Protein AF-A0A3D1XNE2-F1 (afdb_monomer_lite)

Radius of gyration: 12.39 Å; chains: 1; bounding box: 31×25×26 Å

Sequence (77 aa):
DDNEGKTLVSSSSMAKGFKEQMKTGGNLKAAALVGAMIGEQAAAKGIKEIYCDRNGFHYSGRVKALADAVREKGIKF

Foldseek 3Di:
DVVVPDDQDDDACPDPVNCVVDVDCPALVNLLVSLLVRLVSCVVVVQAEDDLDPVPDDCDGSVVSSVVSSVVSRHHD

Secondary structure (DSSP, 8-state):
-TTTT--S----TTSHHHHHH-S-TTSHHHHHHHHHHHHHHHHHTT--B-----TT--SSTHHHHHHHHHHHTT-B-

pLDDT: mean 79.17, std 8.06, range [60.75, 89.31]

Structure (mmCIF, N/CA/C/O backbone):
data_AF-A0A3D1XNE2-F1
#
_entry.id   AF-A0A3D1XNE2-F1
#
loop_
_atom_site.group_PDB
_atom_site.id
_atom_site.type_symbol
_atom_site.label_atom_id
_atom_site.label_alt_id
_atom_site.label_comp_id
_atom_site.la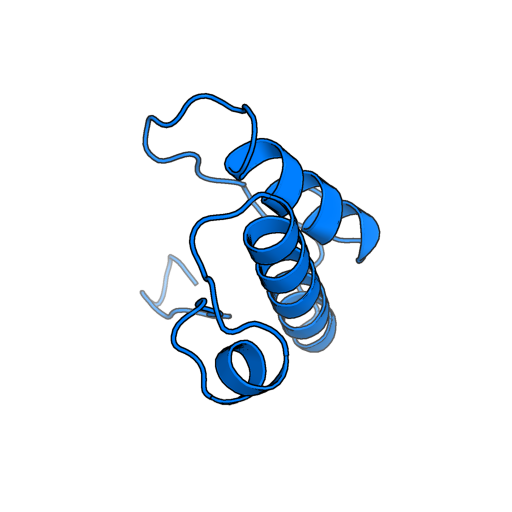bel_asym_id
_atom_site.label_entity_id
_atom_site.label_seq_id
_atom_site.pdbx_PDB_ins_code
_atom_site.Cartn_x
_atom_site.Cartn_y
_atom_site.Cartn_z
_atom_site.occupancy
_atom_site.B_iso_or_equiv
_atom_site.auth_seq_id
_atom_site.auth_comp_id
_atom_site.auth_asym_id
_atom_site.auth_atom_id
_atom_site.pdbx_PDB_model_num
ATOM 1 N N . ASP A 1 1 ? -6.988 9.012 9.022 1.00 61.53 1 ASP A N 1
ATOM 2 C CA . ASP A 1 1 ? -8.342 9.521 9.167 1.00 61.53 1 ASP A CA 1
ATOM 3 C C . ASP A 1 1 ? -8.318 10.944 8.671 1.00 61.53 1 ASP A C 1
ATOM 5 O O . ASP A 1 1 ? -7.635 11.770 9.271 1.00 61.53 1 ASP A O 1
ATOM 9 N N . ASP A 1 2 ? -8.943 11.168 7.520 1.00 60.75 2 ASP A N 1
ATOM 10 C CA . ASP A 1 2 ? -8.936 12.462 6.834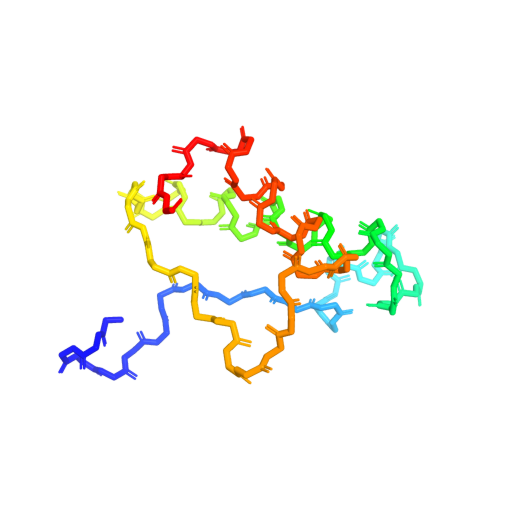 1.00 60.75 2 ASP A CA 1
ATOM 11 C C . ASP A 1 2 ? -9.713 13.528 7.611 1.00 60.75 2 ASP A C 1
ATOM 13 O O . ASP A 1 2 ? -9.402 14.709 7.487 1.00 60.75 2 ASP A O 1
ATOM 17 N N . ASN A 1 3 ? -10.655 13.129 8.475 1.00 70.81 3 ASN A N 1
ATOM 18 C CA . ASN A 1 3 ? -11.352 14.070 9.349 1.00 70.81 3 ASN A CA 1
ATOM 19 C C . ASN A 1 3 ? -10.479 14.507 10.531 1.00 70.81 3 ASN A C 1
ATOM 21 O O . ASN A 1 3 ? -10.587 15.640 10.992 1.00 70.81 3 ASN A O 1
ATOM 25 N N . GLU A 1 4 ? -9.597 13.631 11.019 1.00 76.56 4 GLU A N 1
ATOM 26 C CA . GLU A 1 4 ? -8.700 13.938 12.143 1.00 76.56 4 GLU A CA 1
ATOM 27 C C . GLU A 1 4 ? -7.272 14.325 11.719 1.00 76.56 4 GLU A C 1
ATOM 29 O O . GLU A 1 4 ? -6.437 14.607 12.579 1.00 76.56 4 GLU A O 1
ATOM 34 N N . GLY A 1 5 ? -6.946 14.293 10.421 1.00 75.00 5 GLY A N 1
ATOM 35 C CA . GLY A 1 5 ? -5.586 14.528 9.917 1.00 75.00 5 GLY A CA 1
ATOM 36 C C . GLY A 1 5 ? -4.548 13.521 10.437 1.00 75.00 5 GLY A C 1
ATOM 37 O O . GLY A 1 5 ? -3.357 13.827 10.504 1.00 75.00 5 GLY A O 1
ATOM 38 N N . LYS A 1 6 ? -4.979 12.323 10.853 1.00 79.19 6 LYS A N 1
ATOM 39 C CA . LYS A 1 6 ? -4.112 11.317 11.492 1.00 79.19 6 LYS A CA 1
ATOM 40 C C . LYS A 1 6 ? -3.719 10.210 10.528 1.00 79.19 6 LYS A C 1
ATOM 42 O O . LYS A 1 6 ? -4.574 9.542 9.952 1.00 79.19 6 LYS A O 1
ATOM 47 N N . THR A 1 7 ? -2.431 9.906 10.436 1.00 81.31 7 THR A N 1
ATOM 48 C CA . THR A 1 7 ? -1.955 8.729 9.701 1.00 81.31 7 THR A CA 1
ATOM 49 C C . THR A 1 7 ? -2.338 7.452 10.448 1.00 81.31 7 THR A C 1
ATOM 51 O O . THR A 1 7 ? -1.866 7.208 11.558 1.00 81.31 7 THR A O 1
ATOM 54 N N . LEU A 1 8 ? -3.193 6.620 9.846 1.00 79.50 8 LEU A N 1
ATOM 55 C CA . LEU A 1 8 ? -3.621 5.360 10.462 1.00 79.50 8 LEU A CA 1
ATOM 56 C C . LEU A 1 8 ? -2.504 4.325 10.422 1.00 79.50 8 LEU A C 1
ATOM 58 O O . LEU A 1 8 ? -2.226 3.679 11.424 1.00 79.50 8 LEU A O 1
ATOM 62 N N . VAL A 1 9 ? -1.853 4.160 9.280 1.00 79.12 9 VAL A N 1
ATOM 63 C CA . VAL A 1 9 ? -0.798 3.168 9.082 1.00 79.12 9 VAL A CA 1
ATOM 64 C C . VAL A 1 9 ? 0.285 3.798 8.225 1.00 79.12 9 VAL A C 1
ATOM 66 O O . VAL A 1 9 ? -0.019 4.482 7.251 1.00 79.12 9 VAL A O 1
ATOM 69 N N . SER A 1 10 ? 1.545 3.577 8.585 1.00 79.81 10 SER A N 1
ATOM 70 C CA . SER A 1 10 ? 2.678 3.962 7.755 1.00 79.81 10 SER A CA 1
ATOM 71 C C . SER A 1 10 ? 3.735 2.866 7.768 1.00 79.81 10 SER A C 1
ATOM 73 O O . SER A 1 10 ? 4.110 2.337 8.814 1.00 79.81 10 SER A O 1
ATOM 75 N N . SER A 1 11 ? 4.233 2.539 6.580 1.00 75.81 11 SER A N 1
ATOM 76 C CA . SER A 1 11 ? 5.401 1.686 6.403 1.00 75.81 11 SER A CA 1
ATOM 77 C C . SER A 1 11 ? 6.291 2.302 5.336 1.00 75.81 11 SER A C 1
ATOM 79 O O . SER A 1 11 ? 5.808 2.878 4.361 1.00 75.81 11 SER A O 1
ATOM 81 N N . SER A 1 12 ? 7.602 2.225 5.538 1.00 75.56 12 SER A N 1
ATOM 82 C CA . SER A 1 12 ? 8.583 2.765 4.603 1.00 75.56 12 SER A CA 1
ATOM 83 C C . SER A 1 12 ? 9.788 1.846 4.508 1.00 75.56 12 SER A C 1
ATOM 85 O O . SER A 1 12 ? 10.144 1.156 5.464 1.00 75.56 12 SER A O 1
ATOM 87 N N . SER A 1 13 ? 10.489 1.908 3.377 1.00 69.31 13 SER A N 1
ATOM 88 C CA . SER A 1 13 ? 11.746 1.181 3.174 1.00 69.31 13 SER A CA 1
ATOM 89 C C . SER A 1 13 ? 12.890 1.650 4.088 1.00 69.31 13 SER A C 1
ATOM 91 O O . SER A 1 13 ? 13.984 1.090 4.050 1.00 69.31 13 SER A O 1
ATOM 93 N N . MET A 1 14 ? 12.668 2.700 4.887 1.00 66.81 14 MET A N 1
ATOM 94 C CA . MET A 1 14 ? 13.600 3.186 5.906 1.00 66.81 14 MET A CA 1
ATOM 95 C C . MET A 1 14 ? 13.315 2.618 7.301 1.00 66.81 14 MET A C 1
ATOM 97 O O . MET A 1 14 ? 14.142 2.796 8.199 1.00 66.81 14 MET A O 1
ATOM 101 N N . ALA A 1 15 ? 12.185 1.930 7.496 1.00 68.44 15 ALA A N 1
ATOM 102 C CA . ALA A 1 15 ? 11.867 1.276 8.757 1.00 68.44 15 ALA A CA 1
ATOM 103 C C . ALA A 1 15 ? 12.922 0.208 9.087 1.00 68.44 15 ALA A C 1
ATOM 105 O O . ALA A 1 15 ? 13.381 -0.520 8.203 1.00 68.44 15 ALA A O 1
ATOM 106 N N . LYS A 1 16 ? 13.302 0.095 10.368 1.00 63.56 16 LYS A N 1
ATOM 107 C CA . LYS A 1 16 ? 14.331 -0.862 10.817 1.00 63.56 16 LYS A CA 1
ATOM 108 C C . LYS A 1 16 ? 14.012 -2.298 10.375 1.00 63.56 16 LYS A C 1
ATOM 110 O O . LYS A 1 16 ? 14.868 -2.923 9.762 1.00 63.56 16 LYS A O 1
ATOM 115 N N . GLY A 1 17 ? 12.759 -2.738 10.535 1.00 64.69 17 GLY A N 1
ATOM 116 C CA . GLY A 1 17 ? 12.320 -4.075 10.109 1.00 64.69 17 GLY A CA 1
ATOM 117 C C . GLY A 1 17 ? 12.381 -4.312 8.595 1.00 64.69 17 GLY A C 1
ATOM 118 O O . GLY A 1 17 ? 12.586 -5.438 8.154 1.00 64.69 17 GLY A O 1
ATOM 119 N N . PHE A 1 18 ? 12.287 -3.254 7.782 1.00 68.06 18 PHE A N 1
ATOM 120 C CA . PHE A 1 18 ? 12.490 -3.357 6.337 1.00 68.06 18 PHE A CA 1
ATOM 121 C C . PHE A 1 18 ? 13.976 -3.462 5.984 1.00 68.06 18 PHE A C 1
ATOM 123 O O . PHE A 1 18 ? 14.355 -4.280 5.152 1.00 68.06 18 PHE A O 1
ATOM 130 N N . LYS A 1 19 ? 14.834 -2.666 6.638 1.00 61.78 19 LYS A N 1
ATOM 131 C CA . LYS A 1 19 ? 16.295 -2.699 6.440 1.00 61.78 19 LYS A CA 1
ATOM 132 C C . LYS A 1 19 ? 16.919 -4.043 6.820 1.00 61.78 19 LYS A C 1
ATOM 134 O O . LYS A 1 19 ? 17.923 -4.422 6.221 1.00 61.78 19 LYS A O 1
ATOM 139 N N . GLU A 1 20 ? 16.333 -4.745 7.788 1.00 65.38 20 GLU A N 1
ATOM 140 C CA . GLU A 1 20 ? 16.746 -6.100 8.172 1.00 65.38 20 GLU A CA 1
ATOM 141 C C . GLU A 1 20 ? 16.383 -7.148 7.107 1.00 65.38 20 GLU A C 1
ATOM 143 O O . GLU A 1 20 ? 17.150 -8.083 6.895 1.00 65.38 20 GLU A O 1
ATOM 148 N N . GLN A 1 21 ? 15.274 -6.970 6.377 1.00 64.38 21 GLN A N 1
ATOM 149 C CA . GLN A 1 21 ? 14.842 -7.892 5.315 1.00 64.38 21 GLN A CA 1
ATOM 150 C C . GLN A 1 21 ? 15.360 -7.520 3.914 1.00 64.38 21 GLN A C 1
ATOM 152 O O . GLN A 1 21 ? 15.562 -8.399 3.073 1.00 64.38 21 GLN A O 1
ATOM 157 N N . MET A 1 22 ? 15.604 -6.237 3.632 1.00 62.91 22 MET A N 1
ATOM 158 C CA . MET A 1 22 ? 16.116 -5.754 2.349 1.00 62.91 22 MET A CA 1
ATOM 159 C C . MET A 1 22 ? 17.048 -4.547 2.493 1.00 62.91 22 MET A C 1
ATOM 161 O O . MET A 1 22 ? 16.660 -3.472 2.944 1.00 62.91 22 MET A O 1
ATOM 165 N N . LYS A 1 23 ? 18.272 -4.685 1.964 1.00 62.69 23 LYS A N 1
ATOM 166 C CA . LYS A 1 23 ? 19.254 -3.589 1.864 1.00 62.69 23 LYS A CA 1
ATOM 167 C C . LYS A 1 23 ? 18.893 -2.523 0.821 1.00 62.69 23 LYS A C 1
ATOM 169 O O . LYS A 1 23 ? 19.431 -1.421 0.879 1.00 62.69 23 LYS A O 1
ATOM 174 N N . THR A 1 24 ? 18.014 -2.828 -0.137 1.00 63.22 24 THR A N 1
ATOM 175 C CA . THR A 1 24 ? 17.724 -1.952 -1.285 1.00 63.22 24 THR A CA 1
ATOM 176 C C . THR A 1 24 ? 16.236 -1.619 -1.351 1.00 63.22 24 THR A C 1
ATOM 178 O O . THR A 1 24 ? 15.420 -2.477 -1.665 1.00 63.22 24 THR A O 1
ATOM 181 N N . GLY A 1 25 ? 15.874 -0.359 -1.090 1.00 65.75 25 GLY A N 1
ATOM 182 C CA . GLY A 1 25 ? 14.479 0.111 -1.094 1.00 65.75 25 GLY A CA 1
ATOM 183 C C . GLY A 1 25 ? 13.914 0.495 -2.469 1.00 65.75 25 GLY A C 1
ATOM 184 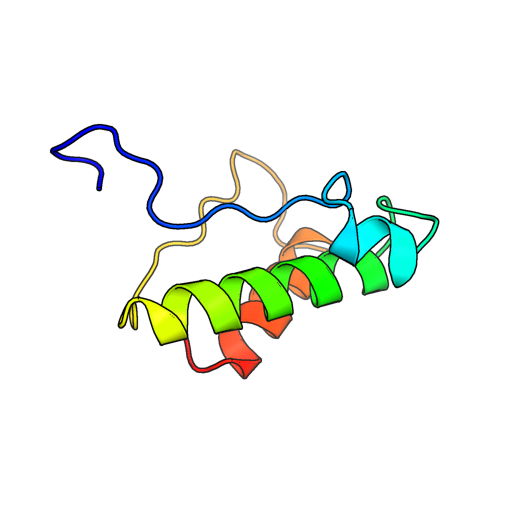O O . GLY A 1 25 ? 12.743 0.836 -2.577 1.00 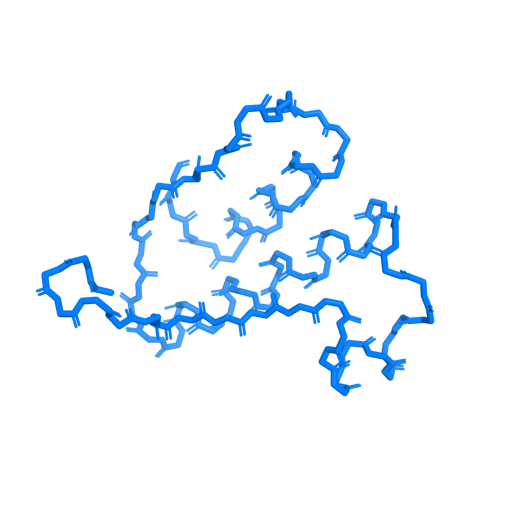65.75 25 GLY A O 1
ATOM 185 N N . GLY A 1 26 ? 14.728 0.461 -3.529 1.00 70.69 26 GLY A N 1
ATOM 186 C CA . GLY A 1 26 ? 14.379 0.995 -4.853 1.00 70.69 26 GLY A CA 1
ATOM 187 C C . GLY A 1 26 ? 13.761 0.006 -5.847 1.00 70.69 26 GLY A C 1
ATOM 188 O O . GLY A 1 26 ? 13.549 0.379 -6.998 1.00 70.69 26 GLY A O 1
ATOM 189 N N . ASN A 1 27 ? 13.482 -1.237 -5.444 1.00 82.31 27 ASN A N 1
ATOM 190 C CA . ASN A 1 27 ? 13.228 -2.349 -6.373 1.00 82.31 27 ASN A CA 1
ATOM 191 C C . ASN A 1 27 ? 11.765 -2.839 -6.308 1.00 82.31 27 ASN A C 1
ATOM 193 O O . ASN A 1 27 ? 11.061 -2.571 -5.337 1.00 82.31 27 ASN A O 1
ATOM 197 N N . LEU A 1 28 ? 11.296 -3.609 -7.304 1.00 82.56 28 LEU A N 1
ATOM 198 C CA . LEU A 1 28 ? 9.933 -4.182 -7.287 1.00 82.56 28 LEU A CA 1
ATOM 199 C C . LEU A 1 28 ? 9.668 -5.046 -6.046 1.00 82.56 28 LEU A C 1
ATOM 201 O O . LEU A 1 28 ? 8.624 -4.915 -5.419 1.00 82.56 28 LEU A O 1
ATOM 205 N N . LYS A 1 29 ? 10.631 -5.896 -5.670 1.00 82.06 29 LYS A N 1
ATOM 206 C CA . LYS A 1 29 ? 10.529 -6.739 -4.469 1.00 82.06 29 LYS A CA 1
ATOM 207 C C . LYS A 1 29 ? 10.374 -5.906 -3.194 1.00 82.06 29 LYS A C 1
ATOM 209 O O . LYS A 1 29 ? 9.610 -6.276 -2.314 1.00 82.06 29 LYS A O 1
ATOM 214 N N . ALA A 1 30 ? 11.069 -4.770 -3.125 1.00 82.88 30 ALA A N 1
ATOM 215 C CA . ALA A 1 30 ? 10.950 -3.851 -2.006 1.00 82.88 30 ALA A CA 1
ATOM 216 C C . ALA A 1 30 ? 9.547 -3.238 -1.935 1.00 82.88 30 ALA A C 1
ATOM 218 O O . ALA A 1 30 ? 8.942 -3.225 -0.870 1.00 82.88 30 ALA A O 1
ATOM 219 N N . ALA A 1 31 ? 9.005 -2.800 -3.072 1.00 83.00 31 ALA A N 1
ATOM 220 C CA . ALA A 1 31 ? 7.648 -2.266 -3.150 1.00 83.00 31 ALA A CA 1
ATOM 221 C C . ALA A 1 31 ? 6.585 -3.302 -2.738 1.00 83.00 31 ALA A C 1
ATOM 223 O O . ALA A 1 31 ? 5.682 -2.967 -1.975 1.00 83.00 31 ALA A O 1
ATOM 224 N N . ALA A 1 32 ? 6.736 -4.558 -3.169 1.00 85.69 32 ALA A N 1
ATOM 225 C CA . ALA A 1 32 ? 5.856 -5.651 -2.757 1.00 85.69 32 ALA A CA 1
ATOM 226 C C . ALA A 1 32 ? 5.936 -5.915 -1.244 1.00 85.69 32 ALA A C 1
ATOM 228 O O . ALA A 1 32 ? 4.913 -6.050 -0.583 1.00 85.69 32 ALA A O 1
ATOM 229 N N . LEU A 1 33 ? 7.141 -5.923 -0.668 1.00 84.00 33 LEU A N 1
ATOM 230 C CA . LEU A 1 33 ? 7.315 -6.157 0.765 1.00 84.00 33 LEU A CA 1
ATOM 231 C C . LEU A 1 33 ? 6.752 -5.005 1.613 1.00 84.00 33 LEU A C 1
ATOM 233 O O . LEU A 1 33 ? 6.065 -5.257 2.600 1.00 84.00 33 LEU A O 1
ATOM 237 N N . VAL A 1 34 ? 6.952 -3.748 1.193 1.00 84.56 34 VAL A N 1
ATOM 238 C CA . VAL A 1 34 ? 6.291 -2.592 1.828 1.00 84.56 34 VAL A CA 1
ATOM 239 C C . VAL A 1 34 ? 4.769 -2.729 1.729 1.00 84.56 34 VAL A C 1
ATOM 241 O O . VAL A 1 34 ? 4.086 -2.544 2.734 1.00 84.56 34 VAL A O 1
ATOM 244 N N . GLY A 1 35 ? 4.235 -3.088 0.557 1.00 86.62 35 GLY A N 1
ATOM 245 C CA . GLY A 1 35 ? 2.799 -3.300 0.360 1.00 86.62 35 GLY A CA 1
ATOM 246 C C . GLY A 1 35 ? 2.227 -4.387 1.273 1.00 86.62 35 GLY A C 1
ATOM 247 O O . GLY A 1 35 ? 1.220 -4.163 1.938 1.00 86.62 35 GL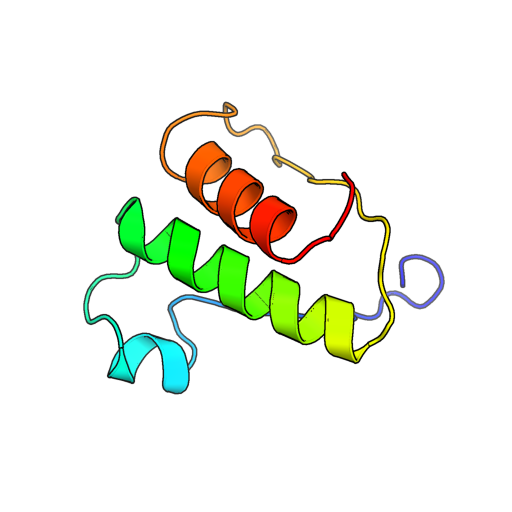Y A O 1
ATOM 248 N N . ALA A 1 36 ? 2.916 -5.521 1.398 1.00 86.56 36 ALA A N 1
ATOM 249 C CA . ALA A 1 36 ? 2.522 -6.600 2.300 1.00 86.56 36 ALA A CA 1
ATOM 250 C C . ALA A 1 36 ? 2.503 -6.154 3.774 1.00 86.56 36 ALA A C 1
ATOM 252 O O . ALA A 1 36 ? 1.549 -6.456 4.488 1.00 86.56 36 ALA A O 1
ATOM 253 N N . MET A 1 37 ? 3.514 -5.397 4.218 1.00 85.69 37 MET A N 1
ATOM 254 C CA . MET A 1 37 ? 3.566 -4.858 5.584 1.00 85.69 37 MET A CA 1
ATOM 255 C C . MET A 1 37 ? 2.434 -3.862 5.859 1.00 85.69 37 MET A C 1
ATOM 257 O O . MET A 1 37 ? 1.812 -3.920 6.918 1.00 85.69 37 MET A O 1
ATOM 261 N N . ILE A 1 38 ? 2.146 -2.964 4.910 1.00 85.75 38 ILE A N 1
ATOM 262 C CA . ILE A 1 38 ? 1.012 -2.031 5.021 1.00 85.75 38 ILE A CA 1
ATOM 263 C C . ILE A 1 38 ? -0.292 -2.818 5.093 1.00 85.75 38 ILE A C 1
ATOM 265 O O . ILE A 1 38 ? -1.134 -2.513 5.933 1.00 85.75 38 ILE A O 1
ATOM 269 N N . GLY A 1 39 ? -0.434 -3.842 4.249 1.00 85.94 39 GLY A N 1
ATOM 270 C CA . GLY A 1 39 ? -1.596 -4.718 4.226 1.00 85.94 39 GLY A CA 1
ATOM 271 C C . GLY A 1 39 ? -1.855 -5.390 5.572 1.00 85.94 39 GLY A C 1
ATOM 272 O O . GLY A 1 39 ? -2.959 -5.320 6.102 1.00 85.94 39 GLY A O 1
ATOM 273 N N . GLU A 1 40 ? -0.823 -5.976 6.176 1.00 85.81 40 GLU A N 1
ATOM 274 C CA . GLU A 1 40 ? -0.922 -6.594 7.504 1.00 85.81 40 GLU A CA 1
ATOM 275 C C . GLU A 1 40 ? -1.280 -5.582 8.595 1.00 85.81 40 GLU A C 1
ATOM 277 O O . GLU A 1 40 ? -2.168 -5.832 9.408 1.00 85.81 40 GLU A O 1
ATOM 282 N N . GLN A 1 41 ? -0.629 -4.418 8.604 1.00 85.12 41 GLN A N 1
ATOM 283 C CA . GLN A 1 41 ? -0.902 -3.376 9.594 1.00 85.12 41 GLN A CA 1
ATOM 284 C C . GLN A 1 41 ? -2.313 -2.793 9.456 1.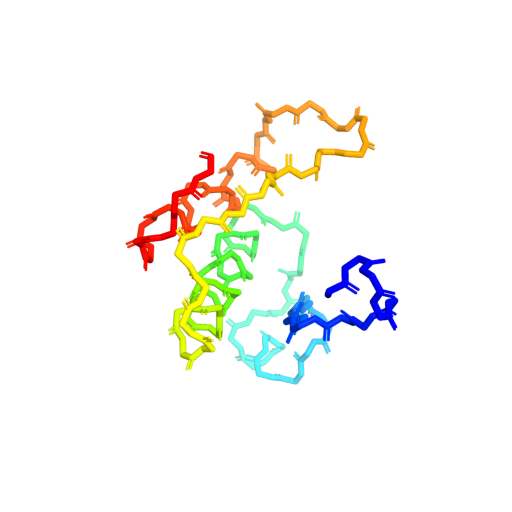00 85.12 41 GLN A C 1
ATOM 286 O O . GLN A 1 41 ? -2.976 -2.530 10.460 1.00 85.12 41 GLN A O 1
ATOM 291 N N . ALA A 1 42 ? -2.788 -2.590 8.229 1.00 84.38 42 ALA A N 1
ATOM 292 C CA . ALA A 1 42 ? -4.132 -2.094 7.968 1.00 84.38 42 ALA A CA 1
ATOM 293 C C . ALA A 1 42 ? -5.195 -3.150 8.305 1.00 84.38 42 ALA A C 1
ATOM 295 O O . ALA A 1 42 ? -6.168 -2.815 8.983 1.00 84.38 42 ALA A O 1
ATOM 296 N N . ALA A 1 43 ? -4.963 -4.425 7.977 1.00 83.06 43 ALA A N 1
ATOM 297 C CA . ALA A 1 43 ? -5.817 -5.527 8.417 1.00 83.06 43 ALA A CA 1
ATOM 298 C C . ALA A 1 43 ? -5.867 -5.644 9.952 1.00 83.06 43 ALA A C 1
ATOM 300 O O . ALA A 1 43 ? -6.950 -5.807 10.515 1.00 83.06 43 ALA A O 1
ATOM 301 N N . ALA A 1 44 ? -4.733 -5.474 10.645 1.00 84.56 44 ALA A N 1
ATOM 302 C CA . ALA A 1 44 ? -4.671 -5.474 12.110 1.00 84.56 44 ALA A CA 1
ATOM 303 C C . ALA A 1 44 ? -5.455 -4.308 12.738 1.00 84.56 44 ALA A C 1
ATOM 305 O O . ALA A 1 44 ? -6.002 -4.444 13.830 1.00 84.56 44 ALA A O 1
ATOM 306 N N . LYS A 1 45 ? -5.550 -3.173 12.034 1.00 83.19 45 LYS A N 1
ATOM 307 C CA . LYS A 1 45 ? -6.408 -2.039 12.413 1.00 83.19 45 LYS A CA 1
ATOM 308 C C . LYS A 1 45 ? -7.862 -2.177 11.944 1.00 83.19 45 LYS A C 1
ATOM 310 O O . LYS A 1 45 ? -8.653 -1.271 12.182 1.00 83.19 45 LYS A O 1
ATOM 315 N N . GLY A 1 46 ? -8.227 -3.285 11.296 1.00 82.69 46 GLY A N 1
ATOM 316 C CA . GLY A 1 46 ? -9.581 -3.536 10.797 1.00 82.69 46 GLY A CA 1
ATOM 317 C C . GLY A 1 46 ? -9.950 -2.759 9.529 1.00 82.69 46 GLY A C 1
ATOM 318 O O . GLY A 1 46 ? -11.127 -2.694 9.177 1.00 82.69 46 GLY A O 1
ATOM 319 N N . ILE A 1 47 ? -8.972 -2.178 8.830 1.00 81.50 47 ILE A N 1
ATOM 320 C CA . ILE A 1 47 ? -9.181 -1.401 7.605 1.00 81.50 47 ILE A CA 1
ATOM 321 C C . ILE A 1 47 ? -9.308 -2.375 6.427 1.00 81.50 47 ILE A C 1
ATOM 323 O O . ILE A 1 47 ? -8.355 -3.075 6.088 1.00 81.50 47 ILE A O 1
ATOM 327 N N . LYS A 1 48 ? -10.498 -2.433 5.818 1.00 79.50 48 LYS A N 1
ATOM 328 C CA . LYS A 1 48 ? -10.825 -3.372 4.725 1.00 79.50 48 LYS A CA 1
ATOM 329 C C . LYS A 1 48 ? -10.887 -2.720 3.351 1.00 79.50 48 LYS A C 1
ATOM 331 O O . LYS A 1 48 ? -10.610 -3.393 2.363 1.00 79.50 48 LYS A O 1
ATOM 336 N N . GLU A 1 49 ? -11.251 -1.444 3.302 1.00 82.31 49 GLU A N 1
ATOM 337 C CA . GLU A 1 49 ? -11.318 -0.652 2.080 1.00 82.31 49 GLU A CA 1
ATOM 338 C C . GLU A 1 49 ? -10.415 0.568 2.206 1.00 82.31 49 GLU A C 1
ATOM 340 O O . GLU A 1 49 ? -10.466 1.283 3.208 1.00 82.31 49 GLU A O 1
ATOM 345 N N . ILE A 1 50 ? -9.568 0.778 1.204 1.00 83.50 50 ILE A N 1
ATOM 346 C CA . ILE A 1 50 ? -8.728 1.971 1.083 1.00 83.50 50 ILE A CA 1
ATOM 347 C C . ILE A 1 50 ? -8.843 2.521 -0.335 1.00 83.50 50 ILE A C 1
ATOM 349 O O . ILE A 1 50 ? -9.400 1.884 -1.222 1.00 83.50 50 ILE A O 1
ATOM 353 N N . TYR A 1 51 ? -8.282 3.700 -0.563 1.00 83.25 51 TYR A N 1
ATOM 354 C CA . TYR A 1 51 ? -8.065 4.223 -1.903 1.00 83.25 51 TYR A CA 1
ATOM 355 C C . TYR A 1 51 ? -6.562 4.311 -2.158 1.00 83.25 51 TYR A C 1
ATOM 357 O O . TYR A 1 51 ? -5.818 4.869 -1.349 1.00 83.25 51 TYR A O 1
ATOM 365 N N . CYS A 1 52 ? -6.094 3.736 -3.266 1.00 82.56 52 CYS A N 1
ATOM 366 C CA . CYS A 1 52 ? -4.691 3.846 -3.652 1.00 82.56 52 CYS A CA 1
ATOM 367 C C . CYS A 1 52 ? -4.458 5.174 -4.377 1.00 82.56 52 CYS A C 1
ATOM 369 O O . CYS A 1 52 ? -4.665 5.282 -5.589 1.00 82.56 52 CYS A O 1
ATOM 371 N N . ASP A 1 53 ? -3.998 6.180 -3.632 1.00 82.81 53 ASP A N 1
ATOM 372 C CA . ASP A 1 53 ? -3.523 7.419 -4.235 1.00 82.81 53 ASP A CA 1
ATOM 373 C C . ASP A 1 53 ? -2.163 7.191 -4.906 1.00 82.81 53 ASP A C 1
ATOM 375 O O . ASP A 1 53 ? -1.161 6.831 -4.283 1.00 82.81 53 ASP A O 1
ATOM 379 N N . ARG A 1 54 ? -2.147 7.391 -6.222 1.00 79.94 54 ARG A N 1
ATOM 380 C CA . ARG A 1 54 ? -0.959 7.227 -7.059 1.00 79.94 54 ARG A CA 1
ATOM 381 C C . ARG A 1 54 ? -0.131 8.502 -7.137 1.00 79.94 54 ARG A C 1
ATOM 383 O O . ARG A 1 54 ? 0.932 8.449 -7.742 1.00 79.94 54 ARG A O 1
ATOM 390 N N . ASN A 1 55 ? -0.600 9.624 -6.588 1.00 77.56 55 ASN A N 1
ATOM 391 C CA . ASN A 1 55 ? 0.095 10.912 -6.536 1.00 77.56 55 ASN A CA 1
ATOM 392 C C . ASN A 1 55 ? 0.785 11.302 -7.869 1.00 77.56 55 ASN A C 1
ATOM 394 O O . ASN A 1 55 ? 1.943 11.712 -7.900 1.00 77.56 55 ASN A O 1
ATOM 398 N N . GLY A 1 56 ? 0.101 11.068 -8.998 1.00 79.38 56 GLY A N 1
ATOM 399 C CA . GLY A 1 56 ? 0.607 11.345 -10.352 1.00 79.38 56 GLY A CA 1
ATOM 400 C C . GLY A 1 56 ? 1.543 10.292 -10.971 1.00 79.38 56 GLY A C 1
ATOM 401 O O . GLY A 1 56 ? 1.891 10.406 -12.147 1.00 79.38 56 GLY A O 1
ATOM 402 N N . PHE A 1 57 ? 1.930 9.238 -10.248 1.00 83.19 57 PHE A N 1
ATOM 403 C CA . PHE A 1 57 ? 2.733 8.142 -10.794 1.00 83.19 57 PHE A CA 1
ATOM 404 C C . PHE A 1 57 ? 1.892 7.188 -11.654 1.00 83.19 57 PHE A C 1
ATOM 406 O O . PHE A 1 57 ? 0.752 6.843 -11.334 1.00 83.19 57 PHE A O 1
ATOM 413 N N . HIS A 1 58 ? 2.481 6.697 -12.748 1.00 82.06 58 HIS A N 1
ATOM 414 C CA . HIS A 1 58 ? 1.851 5.653 -13.552 1.00 82.06 58 HIS A CA 1
ATOM 415 C C . HIS A 1 58 ? 1.691 4.368 -12.733 1.00 82.06 58 HIS A C 1
ATOM 417 O O . HIS A 1 58 ? 2.608 3.956 -12.019 1.00 82.06 58 HIS A O 1
ATOM 423 N N . TYR A 1 59 ? 0.543 3.699 -12.882 1.00 84.00 59 TYR A N 1
ATOM 424 C CA . TYR A 1 59 ? 0.297 2.386 -12.279 1.00 84.00 59 TYR A CA 1
ATOM 425 C C . TYR A 1 59 ? 1.121 1.312 -13.002 1.00 84.00 59 TYR A C 1
ATOM 427 O O . TYR A 1 59 ? 0.638 0.577 -13.860 1.00 84.00 59 TYR A O 1
ATOM 435 N N . SER A 1 60 ? 2.415 1.290 -12.708 1.00 83.69 60 SER A N 1
ATOM 436 C CA . SER A 1 60 ? 3.423 0.496 -13.399 1.00 83.69 60 SER A CA 1
ATOM 437 C C . SER A 1 60 ? 4.559 0.141 -12.442 1.00 83.69 60 SER A C 1
ATOM 439 O O . SER A 1 60 ? 4.840 0.864 -11.480 1.00 83.69 60 SER A O 1
ATOM 441 N N . GLY A 1 61 ? 5.209 -0.996 -12.696 1.00 86.75 61 GLY A N 1
ATOM 442 C CA . GLY A 1 61 ? 6.389 -1.452 -11.967 1.00 86.75 61 GLY A CA 1
ATOM 443 C C . GLY A 1 61 ? 6.175 -1.480 -10.455 1.00 86.75 61 GLY A C 1
ATOM 444 O O . GLY A 1 61 ? 5.443 -2.318 -9.938 1.00 86.75 61 GLY A O 1
ATOM 445 N N . ARG A 1 62 ? 6.822 -0.548 -9.745 1.00 83.94 62 ARG A N 1
ATOM 446 C CA . ARG A 1 62 ? 6.800 -0.463 -8.277 1.00 83.94 62 ARG A CA 1
ATOM 447 C C . ARG A 1 62 ? 5.421 -0.136 -7.706 1.00 83.94 62 ARG A C 1
ATOM 449 O O . ARG A 1 62 ? 5.040 -0.750 -6.720 1.00 83.94 62 ARG A O 1
ATOM 456 N N . VAL A 1 63 ? 4.673 0.782 -8.325 1.00 85.50 63 VAL A N 1
ATOM 457 C CA . VAL A 1 63 ? 3.333 1.167 -7.841 1.00 85.50 63 VAL A CA 1
ATOM 458 C C . VAL A 1 63 ? 2.377 -0.015 -7.959 1.00 85.50 63 VAL A C 1
ATOM 460 O O . VAL A 1 63 ? 1.657 -0.329 -7.017 1.00 85.50 63 VAL A O 1
ATOM 463 N N . LYS A 1 64 ? 2.442 -0.724 -9.092 1.00 87.56 64 LYS A N 1
ATOM 464 C CA . LYS A 1 64 ? 1.667 -1.946 -9.305 1.00 87.56 64 LYS A CA 1
ATOM 465 C C . LYS A 1 64 ? 2.062 -3.047 -8.316 1.00 87.56 64 LYS A C 1
ATOM 467 O O . LYS A 1 64 ? 1.186 -3.621 -7.693 1.00 87.56 64 LYS A O 1
ATOM 472 N N . ALA A 1 65 ? 3.359 -3.297 -8.122 1.00 88.06 65 ALA A N 1
ATOM 473 C CA . ALA A 1 65 ? 3.832 -4.324 -7.190 1.00 88.06 65 ALA A CA 1
ATOM 474 C C . ALA A 1 65 ? 3.423 -4.046 -5.733 1.00 88.06 65 ALA A C 1
ATOM 476 O O . ALA A 1 65 ? 3.083 -4.974 -5.006 1.00 88.06 65 ALA A O 1
ATOM 477 N N . LEU A 1 66 ? 3.437 -2.777 -5.314 1.00 86.31 66 LEU A N 1
ATOM 478 C CA . LEU A 1 66 ? 2.945 -2.377 -3.997 1.00 86.31 66 LEU A CA 1
ATOM 479 C C . LEU A 1 66 ? 1.444 -2.636 -3.881 1.00 86.31 66 LEU A C 1
ATOM 481 O O . LEU A 1 66 ? 1.008 -3.248 -2.913 1.00 86.31 66 LEU A O 1
ATOM 485 N N . ALA A 1 67 ? 0.666 -2.208 -4.874 1.00 87.56 67 ALA A N 1
ATOM 486 C CA . ALA A 1 67 ? -0.773 -2.408 -4.879 1.00 87.56 67 ALA A CA 1
ATOM 487 C C . ALA A 1 67 ? -1.154 -3.901 -4.884 1.00 87.56 67 ALA A C 1
ATOM 489 O O . ALA A 1 67 ? -1.947 -4.344 -4.056 1.00 87.56 67 ALA A O 1
ATOM 490 N N . ASP A 1 68 ? -0.552 -4.701 -5.758 1.00 89.06 68 ASP A N 1
ATOM 491 C CA . ASP A 1 68 ? -0.843 -6.133 -5.838 1.00 89.06 68 ASP A CA 1
ATOM 492 C C . ASP A 1 68 ? -0.548 -6.829 -4.490 1.00 89.06 68 ASP A C 1
ATOM 494 O O . ASP A 1 68 ? -1.382 -7.585 -3.997 1.00 89.06 68 ASP A O 1
ATOM 498 N N . ALA A 1 69 ? 0.550 -6.472 -3.811 1.00 89.31 69 ALA A N 1
ATOM 499 C CA . ALA A 1 69 ? 0.869 -7.005 -2.483 1.00 89.31 69 ALA A CA 1
ATOM 500 C C . ALA A 1 69 ? -0.120 -6.576 -1.382 1.00 89.31 69 ALA A C 1
ATOM 502 O O . ALA A 1 69 ? -0.415 -7.355 -0.476 1.00 89.31 69 ALA A O 1
ATOM 503 N N . VAL A 1 70 ? -0.659 -5.353 -1.443 1.00 87.31 70 VAL A N 1
ATOM 504 C CA . VAL A 1 70 ? -1.709 -4.902 -0.510 1.00 87.31 70 VAL A CA 1
ATOM 505 C C . VAL A 1 70 ? -3.019 -5.664 -0.764 1.00 87.31 70 VAL A C 1
ATOM 507 O O . VAL A 1 70 ? -3.693 -6.055 0.192 1.00 87.31 70 VAL A O 1
ATOM 510 N N . ARG A 1 71 ? -3.359 -5.940 -2.033 1.00 86.50 71 ARG A N 1
ATOM 511 C CA . ARG A 1 71 ? -4.546 -6.738 -2.399 1.00 86.50 71 ARG A CA 1
ATOM 512 C C . ARG A 1 71 ? -4.441 -8.184 -1.934 1.00 86.50 71 ARG A C 1
ATOM 514 O O . ARG A 1 71 ? -5.427 -8.723 -1.438 1.00 86.50 71 ARG A O 1
ATOM 521 N N . GLU A 1 72 ? -3.263 -8.799 -2.034 1.00 86.62 72 GLU A N 1
ATOM 522 C CA . GLU A 1 72 ? -3.029 -10.162 -1.529 1.00 86.62 72 GLU A CA 1
ATOM 523 C C . GLU A 1 72 ? -3.276 -10.286 -0.020 1.00 86.62 72 GLU A C 1
ATOM 525 O O . GLU A 1 72 ? -3.680 -11.344 0.460 1.00 86.62 72 GLU A O 1
ATOM 530 N N . LYS A 1 73 ? -3.103 -9.198 0.739 1.00 84.56 73 LYS A N 1
ATOM 531 C CA . LYS A 1 73 ? -3.423 -9.149 2.174 1.00 84.56 73 LYS A CA 1
ATOM 532 C C . LYS A 1 73 ? -4.914 -8.963 2.473 1.00 84.56 73 LYS A C 1
ATOM 534 O O . LYS A 1 73 ? -5.289 -8.858 3.637 1.00 84.56 73 LYS A O 1
ATOM 539 N N . GLY A 1 74 ? -5.768 -8.962 1.448 1.00 80.44 74 GLY A N 1
ATOM 540 C CA . GLY A 1 74 ? -7.223 -8.927 1.591 1.00 80.44 74 GLY A CA 1
ATOM 541 C C . GLY A 1 74 ? -7.813 -7.526 1.742 1.00 80.44 74 GLY A C 1
ATOM 542 O O . GLY A 1 74 ? -8.988 -7.401 2.088 1.00 80.44 74 GLY A O 1
ATOM 543 N N . ILE A 1 75 ? -7.028 -6.481 1.474 1.00 83.06 75 ILE A N 1
ATOM 544 C CA . ILE A 1 75 ? -7.518 -5.102 1.449 1.00 83.06 75 ILE A CA 1
ATOM 545 C C . ILE A 1 75 ? -8.056 -4.786 0.058 1.00 83.06 75 ILE A C 1
ATOM 547 O O . ILE A 1 75 ? -7.377 -4.988 -0.951 1.00 83.06 75 ILE A O 1
ATOM 551 N N . LYS A 1 76 ? -9.282 -4.273 0.008 1.00 80.44 76 LYS A N 1
ATOM 552 C CA . LYS A 1 76 ? -9.961 -3.873 -1.223 1.00 80.44 76 LYS A CA 1
ATOM 553 C C . LYS A 1 76 ? -9.683 -2.402 -1.521 1.00 80.44 76 LYS A C 1
ATOM 555 O O . LYS A 1 76 ? -9.822 -1.562 -0.638 1.00 80.44 76 LYS A O 1
ATOM 560 N N . PHE A 1 77 ? -9.269 -2.111 -2.751 1.00 78.62 77 PHE A N 1
ATOM 561 C CA . PHE A 1 77 ? -9.067 -0.763 -3.284 1.00 78.62 77 PHE A CA 1
ATOM 562 C C . PHE A 1 77 ? -8.911 -0.784 -4.806 1.00 78.62 77 PHE A C 1
ATOM 564 O O . PHE A 1 77 ? -8.558 -1.857 -5.369 1.00 78.62 77 PHE A O 1
#